Protein AF-A0A0J7YN27-F1 (afdb_monomer_lite)

Radius of gyration: 18.85 Å; chains: 1; bounding box: 48×55×54 Å

Organism: Beta vulgaris subsp. vulgaris (NCBI:txid3555)

Foldseek 3Di:
DPDPPPDPCVCPVVVQCQQAPADPVLLVVLLCCLVPVPVDPDLDFDFPPPPPPDRDTDGSHVTSNDFHPVLLVVLLVLLLVLVQVVCVVVVNHDPVVSVVVSVVVVVVLVVQLVVLVVVQVVVVVPDVRDRDDSSSSSRVSRSVSSVSSVVSD

Sequence (153 aa):
AKDQMGNMSWLSMNRFRYYFHVNNSYVVKKLQIILLPYLQKRWSRERNSHEGEGNAFLPPSADVNAPDLYIPLMAFVTYILMMGFVLGMSKAFTPEILGATATWALAILILEVFLLRVGFAVVGSNASVVAPPLLDLIAYSSYKFVILVVDLA

Structure (mmCIF, N/CA/C/O backbone):
data_AF-A0A0J7YN27-F1
#
_entry.id   AF-A0A0J7YN27-F1
#
loop_
_atom_site.group_PDB
_atom_site.id
_atom_site.type_symbol
_atom_site.label_atom_id
_atom_site.label_alt_id
_atom_site.label_comp_id
_atom_site.label_asym_id
_atom_site.label_entity_id
_atom_site.label_seq_id
_atom_site.pdbx_PDB_ins_code
_atom_site.Cartn_x
_atom_site.Cartn_y
_atom_site.Cartn_z
_atom_site.occupancy
_atom_site.B_iso_or_equiv
_atom_site.auth_seq_id
_atom_site.auth_comp_id
_atom_site.auth_asym_id
_atom_site.auth_atom_id
_atom_site.pdbx_PDB_model_num
ATOM 1 N N . ALA A 1 1 ? 23.275 37.375 -7.242 1.00 43.12 1 ALA A N 1
ATOM 2 C CA . ALA A 1 1 ? 23.013 36.504 -6.074 1.00 43.12 1 ALA A CA 1
ATOM 3 C C . ALA A 1 1 ? 21.507 36.323 -5.834 1.00 43.12 1 ALA A C 1
ATOM 5 O O . ALA A 1 1 ? 21.023 36.593 -4.742 1.00 43.12 1 ALA A O 1
ATOM 6 N N . LYS A 1 2 ? 20.749 35.897 -6.854 1.00 40.97 2 LYS A N 1
ATOM 7 C CA . LYS A 1 2 ? 19.302 35.668 -6.739 1.00 40.97 2 LYS A CA 1
ATOM 8 C C . LYS A 1 2 ? 18.821 34.838 -7.930 1.00 40.97 2 LYS A C 1
ATOM 10 O O . LYS A 1 2 ? 18.197 35.407 -8.793 1.00 40.97 2 LYS A O 1
ATOM 15 N N . ASP A 1 3 ? 19.214 33.563 -7.997 1.00 47.62 3 ASP A N 1
ATOM 16 C CA . ASP A 1 3 ? 18.656 32.547 -8.923 1.00 47.62 3 ASP A CA 1
ATOM 17 C C . ASP A 1 3 ? 19.035 31.125 -8.451 1.00 47.62 3 ASP A C 1
ATOM 19 O O . ASP A 1 3 ? 19.497 30.269 -9.199 1.00 47.62 3 ASP A O 1
ATOM 23 N N . GLN A 1 4 ? 18.889 30.878 -7.147 1.00 47.41 4 GLN A N 1
ATOM 24 C CA . GLN A 1 4 ? 19.105 29.574 -6.503 1.00 47.41 4 GLN A CA 1
ATOM 25 C C . GLN A 1 4 ? 17.848 29.178 -5.712 1.00 47.41 4 GLN A C 1
ATOM 27 O O . GLN A 1 4 ? 17.906 28.845 -4.535 1.00 47.41 4 GLN A O 1
ATOM 32 N N . MET A 1 5 ? 16.680 29.238 -6.352 1.00 44.53 5 MET A N 1
ATOM 33 C CA . MET A 1 5 ? 15.504 28.484 -5.906 1.00 44.53 5 MET A CA 1
ATOM 34 C C . MET A 1 5 ? 15.113 27.552 -7.042 1.00 44.53 5 MET A C 1
ATOM 36 O O . MET A 1 5 ? 14.200 27.812 -7.821 1.00 44.53 5 MET A O 1
ATOM 40 N N . GLY A 1 6 ? 15.876 26.462 -7.155 1.00 44.12 6 GLY A N 1
ATOM 41 C CA . GLY A 1 6 ? 15.468 25.301 -7.926 1.00 44.12 6 GLY A CA 1
ATOM 42 C C . GLY A 1 6 ? 14.131 24.818 -7.380 1.00 44.12 6 GLY A C 1
ATOM 43 O O . GLY A 1 6 ? 14.059 24.296 -6.269 1.00 44.12 6 GLY A O 1
ATOM 44 N N . ASN A 1 7 ? 13.071 25.052 -8.154 1.00 45.62 7 ASN A N 1
ATOM 45 C CA . ASN A 1 7 ? 11.734 24.541 -7.898 1.00 45.62 7 ASN A CA 1
ATOM 46 C C . ASN A 1 7 ? 11.819 23.066 -7.497 1.00 45.62 7 ASN A C 1
ATOM 48 O O . ASN A 1 7 ? 12.412 22.255 -8.212 1.00 45.62 7 ASN A O 1
ATOM 52 N N . MET A 1 8 ? 11.223 22.731 -6.353 1.00 46.34 8 MET A N 1
ATOM 53 C CA . MET A 1 8 ? 11.148 21.390 -5.771 1.00 46.34 8 MET A CA 1
ATOM 54 C C . MET A 1 8 ? 10.370 20.428 -6.692 1.00 46.34 8 MET A C 1
ATOM 56 O O . MET A 1 8 ? 9.249 20.018 -6.409 1.00 46.34 8 MET A O 1
ATOM 60 N N . SER A 1 9 ? 10.990 20.011 -7.797 1.00 53.31 9 SER A N 1
ATOM 61 C CA . SER A 1 9 ? 10.511 19.015 -8.770 1.00 53.31 9 SER A CA 1
ATOM 62 C C . SER A 1 9 ? 10.605 17.576 -8.221 1.00 53.31 9 SER A C 1
ATOM 64 O O . SER A 1 9 ? 10.762 16.590 -8.947 1.00 53.31 9 SER A O 1
ATOM 66 N N . TRP A 1 10 ? 10.533 17.407 -6.899 1.00 47.69 10 TRP A N 1
ATOM 67 C CA . TRP A 1 10 ? 10.560 16.089 -6.263 1.00 47.69 10 TRP A CA 1
ATOM 68 C C . TRP A 1 10 ? 9.158 15.467 -6.147 1.00 47.69 10 TRP A C 1
ATOM 70 O O . TRP A 1 10 ? 9.019 14.246 -6.122 1.00 47.69 10 TRP A O 1
ATOM 80 N N . LEU A 1 11 ? 8.106 16.279 -6.287 1.00 54.47 11 LEU A N 1
ATOM 81 C CA . LEU A 1 11 ? 6.704 15.857 -6.366 1.00 54.47 11 LEU A CA 1
ATOM 82 C C . LEU A 1 11 ? 6.077 16.299 -7.696 1.00 54.47 11 LEU A C 1
ATOM 84 O O . LEU A 1 11 ? 5.084 17.021 -7.707 1.00 54.47 11 LEU A O 1
ATOM 88 N N . SER A 1 12 ? 6.659 15.925 -8.844 1.00 59.66 12 SER A N 1
ATOM 89 C CA . SER A 1 12 ? 6.005 16.263 -10.112 1.00 59.66 12 SER A CA 1
ATOM 90 C C . SER A 1 12 ? 4.622 15.602 -10.152 1.00 59.66 12 SER A C 1
ATOM 92 O O . SER A 1 12 ? 4.496 14.380 -10.054 1.00 59.66 12 SER A O 1
ATOM 94 N N . MET A 1 13 ? 3.570 16.415 -10.283 1.00 69.69 13 MET A N 1
ATOM 95 C CA . MET A 1 13 ? 2.175 15.958 -10.376 1.00 69.69 13 MET A CA 1
ATOM 96 C C . MET A 1 13 ? 2.016 14.858 -11.437 1.00 69.69 13 MET A C 1
ATOM 98 O O . MET A 1 13 ? 1.218 13.937 -11.294 1.00 69.69 13 MET A O 1
ATOM 102 N N . ASN A 1 14 ? 2.851 14.909 -12.477 1.00 73.06 14 ASN A N 1
ATOM 103 C CA . ASN A 1 14 ? 2.880 13.930 -13.552 1.00 73.06 14 ASN A CA 1
ATOM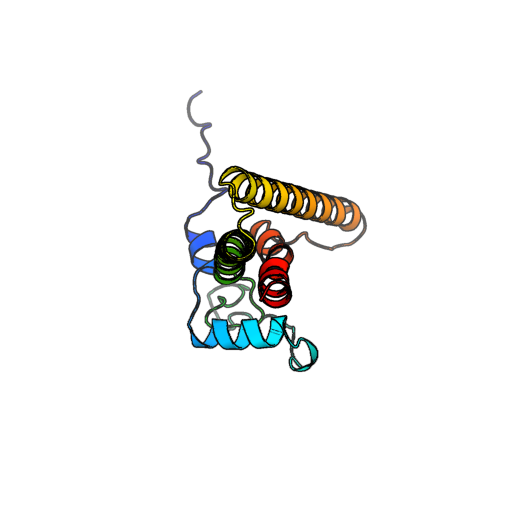 104 C C . ASN A 1 14 ? 3.256 12.511 -13.089 1.00 73.06 14 ASN A C 1
ATOM 106 O O . ASN A 1 14 ? 2.715 11.543 -13.615 1.00 73.06 14 ASN A O 1
ATOM 110 N N . ARG A 1 15 ? 4.128 12.366 -12.077 1.00 76.19 15 ARG A N 1
ATOM 111 C CA . ARG A 1 15 ? 4.454 11.050 -11.505 1.00 76.19 15 ARG A CA 1
ATOM 112 C C . ARG A 1 15 ? 3.264 10.461 -10.763 1.00 76.19 15 ARG A C 1
ATOM 114 O O . ARG A 1 15 ? 2.968 9.297 -10.968 1.00 76.19 15 ARG A O 1
ATOM 121 N N . PHE A 1 16 ? 2.541 11.248 -9.968 1.00 81.62 16 PHE A N 1
ATOM 122 C CA . PHE A 1 16 ? 1.337 10.759 -9.286 1.00 81.62 16 PHE A CA 1
ATOM 123 C C . PHE A 1 16 ? 0.254 10.329 -10.275 1.00 81.62 16 PHE A C 1
ATOM 125 O O . PHE A 1 16 ? -0.337 9.267 -10.101 1.00 81.62 16 PHE A O 1
ATOM 132 N N . ARG A 1 17 ? 0.053 11.091 -11.358 1.00 85.38 17 ARG A N 1
ATOM 133 C CA . ARG A 1 17 ? -0.912 10.728 -12.410 1.00 85.38 17 ARG A CA 1
ATOM 134 C C . ARG A 1 17 ? -0.666 9.327 -12.971 1.00 85.38 17 ARG A C 1
ATOM 136 O O . ARG A 1 17 ? -1.637 8.635 -13.241 1.00 85.38 17 ARG A O 1
ATOM 143 N N . TYR A 1 18 ? 0.590 8.889 -13.078 1.00 88.06 18 TYR A N 1
ATOM 144 C CA . TYR A 1 18 ? 0.927 7.527 -13.497 1.00 88.06 18 TYR A CA 1
ATOM 145 C C . TYR A 1 18 ? 0.406 6.457 -12.515 1.00 88.06 18 TYR A C 1
ATOM 147 O O . TYR A 1 18 ? -0.296 5.545 -12.938 1.00 88.06 18 TYR A O 1
ATOM 155 N N . TYR A 1 19 ? 0.669 6.589 -11.208 1.00 88.69 19 TYR A N 1
ATOM 156 C CA . TYR A 1 19 ? 0.278 5.584 -10.196 1.00 88.69 19 TYR A CA 1
ATOM 157 C C . TYR A 1 19 ? -1.226 5.519 -9.913 1.00 88.69 19 TYR A C 1
ATOM 159 O O . TYR A 1 19 ? -1.705 4.517 -9.383 1.00 88.69 19 TYR A O 1
ATOM 167 N N . PHE A 1 20 ? -1.962 6.585 -10.232 1.00 89.88 20 PHE A N 1
ATOM 168 C CA . PHE A 1 20 ? -3.418 6.657 -10.080 1.00 89.88 20 PHE A CA 1
ATOM 169 C C . PHE A 1 20 ? -4.173 6.397 -11.393 1.00 89.88 20 PHE A C 1
ATOM 171 O O . PHE A 1 20 ? -5.401 6.471 -11.416 1.00 89.88 20 PHE A O 1
ATOM 178 N N . HIS A 1 21 ? -3.476 6.067 -12.485 1.00 91.94 21 HIS A N 1
ATOM 179 C CA . HIS A 1 21 ? -4.113 5.724 -13.754 1.00 91.94 21 HIS A CA 1
ATOM 180 C C . HIS A 1 21 ? -4.589 4.265 -13.744 1.00 91.94 21 HIS A C 1
ATOM 182 O O . HIS A 1 21 ? -3.902 3.366 -14.227 1.00 91.94 21 HIS A O 1
ATOM 188 N N . VAL A 1 22 ? -5.762 4.038 -13.151 1.00 91.69 22 VAL A N 1
ATOM 189 C CA . VAL A 1 22 ? -6.308 2.712 -12.834 1.00 91.69 22 VAL A CA 1
ATOM 190 C C . VAL A 1 22 ? -7.722 2.544 -13.406 1.00 91.69 22 VAL A C 1
ATOM 192 O O . VAL A 1 22 ? -8.523 3.471 -13.373 1.00 91.69 22 VAL A O 1
ATOM 195 N N . ASN A 1 23 ? -8.036 1.337 -13.894 1.00 93.44 23 ASN A N 1
ATOM 196 C CA . ASN A 1 23 ? -9.361 0.944 -14.395 1.00 93.44 23 ASN A CA 1
ATOM 197 C C . ASN A 1 23 ? -10.016 -0.114 -13.488 1.00 93.44 23 ASN A C 1
ATOM 199 O O . ASN A 1 23 ? -9.321 -0.926 -12.883 1.00 93.44 23 ASN A O 1
ATOM 203 N N . ASN A 1 24 ? -11.350 -0.214 -13.481 1.00 93.38 24 ASN A N 1
ATOM 204 C CA . ASN A 1 24 ? -12.069 -1.225 -12.681 1.00 93.38 24 ASN A CA 1
ATOM 205 C C . ASN A 1 24 ? -11.645 -2.669 -13.011 1.00 93.38 24 ASN A C 1
ATOM 207 O O . ASN A 1 24 ? -11.432 -3.480 -12.113 1.00 93.38 24 ASN A O 1
ATOM 211 N N . SER A 1 25 ? -11.461 -2.980 -14.300 1.00 93.00 25 SER A N 1
ATOM 212 C CA . SER A 1 25 ? -10.970 -4.296 -14.741 1.00 93.00 25 SER A CA 1
ATOM 213 C C . SER A 1 25 ? -9.567 -4.599 -14.199 1.00 93.00 25 SER A C 1
ATOM 215 O O . SER A 1 25 ? -9.292 -5.735 -13.813 1.00 93.00 25 SER A O 1
ATOM 217 N N . TYR A 1 26 ? -8.697 -3.584 -14.115 1.00 92.88 26 TYR A N 1
ATOM 218 C CA . TYR A 1 26 ? -7.382 -3.727 -13.491 1.00 92.88 26 TYR A CA 1
ATOM 219 C C . TYR A 1 26 ? -7.517 -4.049 -12.004 1.00 92.88 26 TYR A C 1
ATOM 221 O O . TYR A 1 26 ? -6.887 -4.996 -11.549 1.00 92.88 26 TYR A O 1
ATOM 229 N N . VAL A 1 27 ? -8.359 -3.315 -11.263 1.00 94.25 27 VAL A N 1
ATOM 230 C CA . VAL A 1 27 ? -8.504 -3.501 -9.808 1.00 94.25 27 VAL A CA 1
ATOM 231 C C . VAL A 1 27 ? -8.908 -4.933 -9.483 1.00 94.25 27 VAL A C 1
ATOM 233 O O . VAL A 1 27 ? -8.264 -5.574 -8.657 1.00 94.25 27 VAL A O 1
ATOM 236 N N . VAL A 1 28 ? -9.911 -5.470 -10.182 1.00 93.69 28 VAL A N 1
ATOM 237 C CA . VAL A 1 28 ? -10.367 -6.853 -9.975 1.00 93.69 28 VAL A CA 1
ATOM 238 C C . VAL A 1 28 ? -9.236 -7.851 -10.230 1.00 93.69 28 VAL A C 1
ATOM 240 O O . VAL A 1 28 ? -8.979 -8.711 -9.390 1.00 93.69 28 VAL A O 1
ATOM 243 N N . LYS A 1 29 ? -8.515 -7.717 -11.351 1.00 92.69 29 LYS A N 1
ATOM 244 C CA . LYS A 1 29 ? -7.385 -8.603 -11.672 1.00 92.69 29 LYS A CA 1
ATOM 245 C C . LYS A 1 29 ? -6.267 -8.490 -10.639 1.00 92.69 29 LYS A C 1
ATOM 247 O O . LYS A 1 29 ? -5.745 -9.503 -10.186 1.00 92.69 29 LYS A O 1
ATOM 252 N N . LYS A 1 30 ? -5.914 -7.268 -10.239 1.00 93.75 30 LYS A N 1
ATOM 253 C CA . LYS A 1 30 ? -4.844 -7.008 -9.274 1.00 93.75 30 LYS A CA 1
ATOM 254 C C . LYS A 1 30 ? -5.179 -7.587 -7.901 1.00 93.75 30 LYS A C 1
ATOM 256 O O . LYS A 1 30 ? -4.325 -8.230 -7.304 1.00 93.75 30 LYS A O 1
ATOM 261 N N . LEU A 1 31 ? -6.422 -7.445 -7.439 1.00 93.44 31 LEU A N 1
ATOM 262 C CA . LEU A 1 31 ? -6.888 -8.074 -6.199 1.00 93.44 31 LEU A CA 1
ATOM 263 C C . LEU A 1 31 ? -6.827 -9.605 -6.276 1.00 93.44 31 LEU A C 1
ATOM 265 O O . LEU A 1 31 ? -6.356 -10.233 -5.333 1.00 93.44 31 LEU A O 1
ATOM 269 N N . GLN A 1 32 ? -7.221 -10.211 -7.402 1.00 93.50 32 GLN A N 1
ATOM 270 C CA . GLN A 1 32 ? -7.083 -11.660 -7.602 1.00 93.50 32 GLN A CA 1
ATOM 271 C C . GLN A 1 32 ? -5.625 -12.119 -7.495 1.00 93.50 32 GLN A C 1
ATOM 273 O O . GLN A 1 32 ? -5.357 -13.136 -6.867 1.00 93.50 32 GLN A O 1
ATOM 278 N N . ILE A 1 33 ? -4.686 -11.361 -8.066 1.00 93.44 33 ILE A N 1
ATOM 279 C CA . ILE A 1 33 ? -3.249 -11.665 -7.998 1.00 93.44 33 ILE A CA 1
ATOM 280 C C . ILE A 1 33 ? -2.714 -11.520 -6.573 1.00 93.44 33 ILE A C 1
ATOM 282 O O . ILE A 1 33 ? -1.931 -12.356 -6.132 1.00 93.44 33 ILE A O 1
ATOM 286 N N . ILE A 1 34 ? -3.133 -10.478 -5.849 1.00 92.56 34 ILE A N 1
ATOM 287 C CA . ILE A 1 34 ? -2.711 -10.247 -4.461 1.00 92.56 34 ILE A CA 1
ATOM 288 C C . ILE A 1 34 ? -3.207 -11.378 -3.549 1.00 92.56 34 ILE A C 1
ATOM 290 O O . ILE A 1 34 ? -2.445 -11.864 -2.718 1.00 92.56 34 ILE A O 1
ATOM 294 N N . LEU A 1 35 ? -4.458 -11.816 -3.716 1.00 91.94 35 LEU A N 1
ATOM 295 C CA . LEU A 1 35 ? -5.047 -12.883 -2.900 1.00 91.94 35 LEU A CA 1
ATOM 296 C C . LEU A 1 35 ? -4.559 -14.275 -3.307 1.00 91.94 35 LEU A C 1
ATOM 298 O O . LEU A 1 35 ? -4.426 -15.159 -2.465 1.00 91.94 35 LEU A O 1
ATOM 302 N N . LEU A 1 36 ? -4.300 -14.484 -4.596 1.00 92.88 36 LEU A N 1
ATOM 303 C CA . LEU A 1 36 ? -3.921 -15.774 -5.154 1.00 92.88 36 LEU A CA 1
ATOM 304 C C . LEU A 1 36 ? -2.715 -15.614 -6.098 1.00 92.88 36 LEU A C 1
ATOM 306 O O . LEU A 1 36 ? -2.857 -15.706 -7.325 1.00 92.88 36 LEU A O 1
ATOM 310 N N . PRO A 1 37 ? -1.499 -15.436 -5.549 1.00 88.44 37 PRO A N 1
ATOM 311 C CA . PRO A 1 37 ? -0.301 -15.170 -6.351 1.00 88.44 37 PRO A CA 1
ATOM 312 C C . PRO A 1 37 ? 0.021 -16.304 -7.334 1.00 88.44 37 PRO A C 1
ATOM 314 O O . PRO A 1 37 ? 0.597 -16.073 -8.395 1.00 88.44 37 PRO A O 1
ATOM 317 N N . TYR A 1 38 ? -0.406 -17.532 -7.030 1.00 87.75 38 TYR A N 1
ATOM 318 C CA . TYR A 1 38 ? -0.155 -18.717 -7.853 1.00 87.75 38 TYR A CA 1
ATOM 319 C C . TYR A 1 38 ? -0.879 -18.719 -9.205 1.00 87.75 38 TYR A C 1
ATOM 321 O O . TYR A 1 38 ? -0.490 -19.473 -10.097 1.00 87.75 38 TYR A O 1
ATOM 329 N N . LEU A 1 39 ? -1.913 -17.890 -9.396 1.00 86.31 39 LEU A N 1
ATOM 330 C CA . LEU A 1 39 ? -2.586 -17.801 -10.697 1.00 86.31 39 LEU A CA 1
ATOM 331 C C . LEU A 1 39 ? -1.757 -17.022 -11.726 1.00 86.31 39 LEU A C 1
ATOM 333 O O . LEU A 1 39 ? -1.954 -17.191 -12.934 1.00 86.31 39 LEU A O 1
ATOM 337 N N . GLN A 1 40 ? -0.815 -16.189 -11.278 1.00 88.25 40 GLN A N 1
ATOM 338 C CA . GLN A 1 40 ? -0.045 -15.339 -12.169 1.00 88.25 40 GLN A CA 1
ATOM 339 C C . GLN A 1 40 ? 1.186 -16.052 -12.735 1.00 88.25 40 GLN A C 1
ATOM 341 O O . GLN A 1 40 ? 2.148 -16.364 -12.036 1.00 88.25 40 GLN A O 1
ATOM 346 N N . LYS A 1 41 ? 1.191 -16.233 -14.060 1.00 83.69 41 LYS A N 1
ATOM 347 C CA . LYS A 1 41 ? 2.302 -16.869 -14.790 1.00 83.69 41 LYS A CA 1
ATOM 348 C C . LYS A 1 41 ? 3.384 -15.889 -15.252 1.00 83.69 41 LYS A C 1
ATOM 350 O O . LYS A 1 41 ? 4.513 -16.304 -15.489 1.00 83.69 41 LYS A O 1
ATOM 355 N N . ARG A 1 42 ? 3.056 -14.604 -15.429 1.00 85.44 42 ARG A N 1
ATOM 356 C CA . ARG A 1 42 ? 3.969 -13.582 -15.971 1.00 85.44 42 ARG A CA 1
ATOM 357 C C . ARG A 1 42 ? 4.086 -12.407 -15.006 1.00 85.44 42 ARG A C 1
ATOM 359 O O . ARG A 1 42 ? 3.107 -11.708 -14.790 1.00 85.44 42 ARG A O 1
ATOM 366 N N . TRP A 1 43 ? 5.290 -12.187 -14.481 1.00 86.25 43 TRP A N 1
ATOM 367 C CA . TRP A 1 43 ? 5.617 -11.110 -13.528 1.00 86.25 43 TRP A CA 1
ATOM 368 C C . TRP A 1 43 ? 6.467 -9.989 -14.143 1.00 86.25 43 TRP A C 1
ATOM 370 O O . TRP A 1 43 ? 6.866 -9.053 -13.458 1.00 86.25 43 TRP A O 1
ATOM 380 N N . SER A 1 44 ? 6.788 -10.095 -15.435 1.00 85.50 44 SER A N 1
ATOM 381 C CA . SER A 1 44 ? 7.554 -9.067 -16.136 1.00 85.50 44 SER A CA 1
ATOM 382 C C . SER A 1 44 ? 6.665 -7.859 -16.429 1.00 85.50 44 SER A C 1
ATOM 384 O O . SER A 1 44 ? 5.521 -8.035 -16.850 1.00 85.50 44 SER A O 1
ATOM 386 N N . ARG A 1 45 ? 7.193 -6.650 -16.205 1.00 85.75 45 ARG A N 1
ATOM 387 C CA . ARG A 1 45 ? 6.520 -5.397 -16.567 1.00 85.75 45 ARG A CA 1
ATOM 388 C C . ARG A 1 45 ? 6.609 -5.168 -18.065 1.00 85.75 45 ARG A C 1
ATOM 390 O O . ARG A 1 45 ? 7.682 -5.318 -18.658 1.00 85.75 45 ARG A O 1
ATOM 397 N N . GLU A 1 46 ? 5.507 -4.733 -18.645 1.00 82.75 46 GLU A N 1
ATOM 398 C CA . GLU A 1 46 ? 5.452 -4.399 -20.058 1.00 82.75 46 GLU A CA 1
ATOM 399 C C . GLU A 1 46 ? 5.975 -2.970 -20.283 1.00 82.75 46 GLU A C 1
ATOM 401 O O . GLU A 1 46 ? 5.774 -2.050 -19.480 1.00 82.75 46 GLU A O 1
ATOM 406 N N . ARG A 1 47 ? 6.709 -2.783 -21.382 1.00 80.69 47 ARG A N 1
ATOM 407 C CA . ARG A 1 47 ? 7.257 -1.486 -21.792 1.00 80.69 47 ARG A CA 1
ATOM 408 C C . ARG A 1 47 ? 6.543 -1.000 -23.039 1.00 80.69 47 ARG A C 1
ATOM 410 O O . ARG A 1 47 ? 6.213 -1.802 -23.916 1.00 80.69 47 ARG A O 1
ATOM 417 N N . ASN A 1 48 ? 6.361 0.314 -23.134 1.00 72.19 48 ASN A N 1
ATOM 418 C CA . ASN A 1 48 ? 5.899 0.929 -24.369 1.00 72.19 48 ASN A CA 1
ATOM 419 C C . ASN A 1 48 ? 6.916 0.614 -25.472 1.00 72.19 48 ASN A C 1
ATOM 421 O O . ASN A 1 48 ? 8.076 1.001 -25.385 1.00 72.19 48 ASN A O 1
ATOM 425 N N . SER A 1 49 ? 6.480 -0.135 -26.485 1.00 61.53 49 SER A N 1
ATOM 426 C CA . SER A 1 49 ? 7.313 -0.513 -27.636 1.00 61.53 49 SER A CA 1
ATOM 427 C C . SER A 1 49 ? 7.144 0.453 -28.815 1.00 61.53 49 SER A C 1
ATOM 429 O O . SER A 1 49 ? 7.615 0.171 -29.911 1.00 61.53 49 SER A O 1
ATOM 431 N N . HIS A 1 50 ? 6.448 1.578 -28.615 1.00 58.75 50 HIS A N 1
ATOM 432 C CA . HIS A 1 50 ? 6.253 2.580 -29.657 1.00 58.75 50 HIS A CA 1
ATOM 433 C C . HIS A 1 50 ? 7.550 3.364 -29.879 1.00 58.75 50 HIS A C 1
ATOM 435 O O . HIS A 1 50 ? 8.029 4.062 -28.987 1.00 58.75 50 HIS A O 1
ATOM 441 N N . GLU A 1 51 ? 8.104 3.231 -31.083 1.00 46.34 51 GLU A N 1
ATOM 442 C CA . GLU A 1 51 ? 9.320 3.889 -31.563 1.00 46.34 51 GLU A CA 1
ATOM 443 C C . GLU A 1 51 ? 9.199 5.424 -31.465 1.00 46.34 51 GLU A C 1
ATOM 445 O O . GLU A 1 51 ? 8.701 6.082 -32.373 1.00 46.34 51 GLU A O 1
ATOM 450 N N . GLY A 1 52 ? 9.613 6.018 -30.340 1.00 54.12 52 GLY A N 1
ATOM 451 C CA . GLY A 1 52 ? 9.697 7.478 -30.188 1.00 54.12 52 GLY A CA 1
ATOM 452 C C . GLY A 1 52 ? 9.460 8.004 -28.773 1.00 54.12 52 GLY A C 1
ATOM 453 O O . GLY A 1 52 ? 10.088 8.983 -28.375 1.00 54.12 52 GLY A O 1
ATOM 454 N N . GLU A 1 53 ? 8.631 7.330 -27.975 1.00 51.44 53 GLU A N 1
ATOM 455 C CA . GLU A 1 53 ? 8.588 7.542 -26.525 1.00 51.44 53 GLU A CA 1
ATOM 456 C C . GLU A 1 53 ? 9.535 6.527 -25.894 1.00 51.44 53 GLU A C 1
ATOM 458 O O . GLU A 1 53 ? 9.465 5.346 -26.209 1.00 51.44 53 GLU A O 1
ATOM 463 N N . GLY A 1 54 ? 10.485 6.987 -25.076 1.00 52.91 54 GLY A N 1
ATOM 464 C CA . GLY A 1 54 ? 11.585 6.165 -24.566 1.00 52.91 54 GLY A CA 1
ATOM 465 C C . GLY A 1 54 ? 11.160 4.906 -23.796 1.00 52.91 54 GLY A C 1
ATOM 466 O O . GLY A 1 54 ? 9.996 4.549 -23.713 1.00 52.91 54 GLY A O 1
ATOM 467 N N . ASN A 1 55 ? 12.144 4.249 -23.179 1.00 58.78 55 ASN A N 1
ATOM 468 C CA . ASN A 1 55 ? 12.077 2.962 -22.462 1.00 58.78 55 ASN A CA 1
ATOM 469 C C . ASN A 1 55 ? 11.145 2.942 -21.207 1.00 58.78 55 ASN A C 1
ATOM 471 O O . ASN A 1 55 ? 11.509 2.409 -20.157 1.00 58.78 55 ASN A O 1
ATOM 475 N N . ALA A 1 56 ? 9.973 3.571 -21.271 1.00 70.25 56 ALA A N 1
ATOM 476 C CA . ALA A 1 56 ? 9.036 3.810 -20.189 1.00 70.25 56 ALA A CA 1
ATOM 477 C C . ALA A 1 56 ? 8.078 2.626 -20.006 1.00 70.25 56 ALA A C 1
ATOM 479 O O . ALA A 1 56 ? 7.619 1.992 -20.960 1.00 70.25 56 ALA A O 1
ATOM 480 N N . PHE A 1 57 ? 7.778 2.327 -18.745 1.00 81.81 57 PHE A N 1
ATOM 481 C CA . PHE A 1 57 ? 6.831 1.282 -18.376 1.00 81.81 57 PHE A CA 1
ATOM 482 C C . PHE A 1 57 ? 5.389 1.724 -18.628 1.00 81.81 57 PHE A C 1
ATOM 484 O O . PHE A 1 57 ? 5.045 2.888 -18.408 1.00 81.81 57 PHE A O 1
ATOM 491 N N . LEU A 1 58 ? 4.543 0.774 -19.026 1.00 84.25 58 LEU A N 1
ATOM 492 C CA . LEU A 1 58 ? 3.105 0.990 -19.187 1.00 84.25 58 LEU A CA 1
ATOM 493 C C . LEU A 1 58 ? 2.446 1.371 -17.846 1.00 84.25 58 LEU A C 1
ATOM 495 O O . LEU A 1 58 ? 2.923 0.947 -16.789 1.00 84.25 58 LEU A O 1
ATOM 499 N N . PRO A 1 59 ? 1.386 2.201 -17.849 1.00 85.19 59 PRO A N 1
ATOM 500 C CA . PRO A 1 59 ? 0.645 2.545 -16.638 1.00 85.19 59 PRO A CA 1
ATOM 501 C C . PRO A 1 59 ? -0.185 1.359 -16.113 1.00 85.19 59 PRO A C 1
ATOM 503 O O . PRO A 1 59 ? -0.494 0.449 -16.887 1.00 85.19 59 PRO A O 1
ATOM 506 N N . PRO A 1 60 ? -0.625 1.394 -14.838 1.00 83.81 60 PRO A N 1
ATOM 507 C CA . PRO A 1 60 ? -1.429 0.328 -14.230 1.00 83.81 60 PRO A CA 1
ATOM 508 C C . PRO A 1 60 ? -2.677 -0.048 -15.034 1.00 83.81 60 PRO A C 1
ATOM 510 O O . PRO A 1 60 ? -3.007 -1.215 -15.170 1.00 83.81 60 PRO A O 1
ATOM 513 N N . SER A 1 61 ? -3.352 0.913 -15.661 1.00 85.75 61 SER A N 1
ATOM 514 C CA . SER A 1 61 ? -4.519 0.641 -16.507 1.00 85.75 61 SER A CA 1
ATOM 515 C C . SER A 1 61 ? -4.265 -0.320 -17.679 1.00 85.75 61 SER A C 1
ATOM 517 O O . SER A 1 61 ? -5.220 -0.964 -18.121 1.00 85.75 61 SER A O 1
ATOM 519 N N . ALA A 1 62 ? -3.022 -0.419 -18.162 1.00 85.12 62 ALA A N 1
ATOM 520 C CA . ALA A 1 62 ? -2.621 -1.256 -19.292 1.00 85.12 62 ALA A CA 1
ATOM 521 C C . ALA A 1 62 ? -1.750 -2.461 -18.885 1.00 85.12 62 ALA A C 1
ATOM 523 O O . ALA A 1 62 ? -1.834 -3.497 -19.538 1.00 85.12 62 ALA A O 1
ATOM 524 N N . ASP A 1 63 ? -0.971 -2.362 -17.800 1.00 87.75 63 ASP A N 1
ATOM 525 C CA . ASP A 1 63 ? -0.136 -3.451 -17.274 1.00 87.75 63 ASP A CA 1
ATOM 526 C C . ASP A 1 63 ? -0.525 -3.802 -15.830 1.00 87.75 63 ASP A C 1
ATOM 528 O O . ASP A 1 63 ? -0.364 -3.004 -14.905 1.00 87.75 63 ASP A O 1
ATOM 532 N N . VAL A 1 64 ? -0.977 -5.042 -15.617 1.00 88.31 64 VAL A N 1
ATOM 533 C CA . VAL A 1 64 ? -1.382 -5.540 -14.292 1.00 88.31 64 VAL A CA 1
ATOM 534 C C . VAL A 1 64 ? -0.191 -5.644 -13.324 1.00 88.31 64 VAL A C 1
ATOM 536 O O . VAL A 1 64 ? -0.358 -5.523 -12.108 1.00 88.31 64 VAL A O 1
ATOM 539 N N . ASN A 1 65 ? 1.029 -5.803 -13.840 1.00 90.00 65 ASN A N 1
ATOM 540 C CA . ASN A 1 65 ? 2.252 -5.869 -13.040 1.00 90.00 65 ASN A CA 1
ATOM 541 C C . ASN A 1 65 ? 2.775 -4.494 -12.617 1.00 90.00 65 ASN A C 1
ATOM 543 O O . ASN A 1 65 ? 3.631 -4.420 -11.734 1.00 90.00 65 ASN A O 1
ATOM 547 N N . ALA A 1 66 ? 2.273 -3.403 -13.199 1.00 90.19 66 ALA A N 1
ATOM 548 C CA . ALA A 1 66 ? 2.707 -2.070 -12.810 1.00 90.19 66 ALA A CA 1
ATOM 549 C C . ALA A 1 66 ? 2.245 -1.735 -11.372 1.00 90.19 66 ALA A C 1
ATOM 551 O O . ALA A 1 66 ? 1.137 -2.103 -10.972 1.00 90.19 66 ALA A O 1
ATOM 552 N N . PRO A 1 67 ? 3.088 -1.070 -10.561 1.00 91.44 67 PRO A N 1
ATOM 553 C CA . PRO A 1 67 ? 2.721 -0.654 -9.213 1.00 91.44 67 PRO A CA 1
ATOM 554 C C . PRO A 1 67 ? 1.703 0.490 -9.251 1.00 91.44 67 PRO A C 1
ATOM 556 O O . PRO A 1 67 ? 1.811 1.409 -10.064 1.00 91.44 67 PRO A O 1
ATOM 559 N N . ASP A 1 68 ? 0.742 0.457 -8.333 1.00 94.00 68 ASP A N 1
ATOM 560 C CA . ASP A 1 68 ? -0.288 1.482 -8.175 1.00 94.00 68 ASP A CA 1
ATOM 561 C C . ASP A 1 68 ? -0.378 1.957 -6.721 1.00 94.00 68 ASP A C 1
ATOM 563 O O . ASP A 1 68 ? -0.039 1.230 -5.790 1.00 94.00 68 ASP A O 1
ATOM 567 N N . LEU A 1 69 ? -0.836 3.195 -6.532 1.00 93.94 69 LEU A N 1
ATOM 568 C CA . LEU A 1 69 ? -1.087 3.767 -5.202 1.00 93.94 69 LEU A CA 1
ATOM 569 C C . LEU A 1 69 ? -2.581 3.827 -4.863 1.00 93.94 69 LEU A C 1
ATOM 571 O O . LEU A 1 69 ? -2.937 4.168 -3.738 1.00 93.94 69 LEU A O 1
ATOM 575 N N . TYR A 1 70 ? -3.456 3.482 -5.811 1.00 94.62 70 TYR A N 1
ATOM 576 C CA . TYR A 1 70 ? -4.901 3.502 -5.610 1.00 94.62 70 TYR A CA 1
ATOM 577 C C . TYR A 1 70 ? -5.360 2.363 -4.695 1.00 94.62 70 TYR A C 1
ATOM 579 O O . TYR A 1 70 ? -6.002 2.622 -3.679 1.00 94.62 70 TYR A O 1
ATOM 587 N N . ILE A 1 71 ? -5.014 1.112 -5.019 1.00 95.25 71 ILE A N 1
ATOM 588 C CA . ILE A 1 71 ? -5.442 -0.064 -4.252 1.00 95.25 71 ILE A CA 1
ATOM 589 C C . ILE A 1 71 ? -4.893 -0.013 -2.825 1.00 95.25 71 ILE A C 1
ATOM 591 O O . ILE A 1 71 ? -5.692 -0.187 -1.906 1.00 95.25 71 ILE A O 1
ATOM 595 N N . PRO A 1 72 ? -3.598 0.277 -2.582 1.00 95.19 72 PRO A N 1
ATOM 596 C CA . PRO A 1 72 ? -3.105 0.352 -1.214 1.00 95.19 72 PRO A CA 1
ATOM 597 C C . PRO A 1 72 ? -3.734 1.475 -0.388 1.00 95.19 72 PRO A C 1
ATOM 599 O O . PRO A 1 72 ? -4.022 1.271 0.789 1.00 95.19 72 PRO A O 1
ATOM 602 N N . LEU A 1 73 ? -3.999 2.641 -0.992 1.00 95.31 73 LEU A N 1
ATOM 603 C CA . LEU A 1 73 ? -4.682 3.744 -0.312 1.00 95.31 73 LEU A CA 1
ATOM 604 C C . LEU A 1 73 ? -6.113 3.353 0.073 1.00 95.31 73 LEU A C 1
ATOM 606 O O . LEU A 1 73 ? -6.522 3.547 1.217 1.00 95.31 73 LEU A O 1
ATOM 610 N N . MET A 1 74 ? -6.862 2.773 -0.868 1.00 96.25 74 MET A N 1
ATOM 611 C CA . MET A 1 74 ? -8.229 2.318 -0.613 1.00 96.25 74 MET A CA 1
ATOM 612 C C . MET A 1 74 ? -8.264 1.196 0.428 1.00 96.25 74 MET A C 1
ATOM 614 O O . MET A 1 74 ? -9.112 1.214 1.319 1.00 96.25 74 MET A O 1
ATOM 618 N N . ALA A 1 75 ? -7.316 0.258 0.373 1.00 96.00 75 ALA A N 1
ATOM 619 C CA . ALA A 1 75 ? -7.190 -0.816 1.351 1.00 96.00 75 ALA A CA 1
ATOM 620 C C . ALA A 1 75 ? -6.844 -0.286 2.747 1.00 96.00 75 ALA A C 1
ATOM 622 O O . ALA A 1 75 ? -7.430 -0.736 3.725 1.00 96.00 75 ALA A O 1
ATOM 623 N N . PHE A 1 76 ? -5.956 0.707 2.852 1.00 96.31 76 PHE A N 1
ATOM 624 C CA . PHE A 1 76 ? -5.629 1.351 4.123 1.00 96.31 76 PHE A CA 1
ATOM 625 C C . PHE A 1 76 ? -6.854 2.019 4.758 1.00 96.31 76 PHE A C 1
ATOM 627 O O . PHE A 1 76 ? -7.154 1.770 5.923 1.00 96.31 76 PHE A O 1
ATOM 634 N N . VAL A 1 77 ? -7.605 2.822 3.994 1.00 95.75 77 VAL A N 1
ATOM 635 C CA . VAL A 1 77 ? -8.839 3.454 4.498 1.00 95.75 77 VAL A CA 1
ATOM 636 C C . VAL A 1 77 ? -9.853 2.390 4.924 1.00 95.75 77 VAL A C 1
ATOM 638 O O . VAL A 1 77 ? -10.419 2.477 6.012 1.00 95.75 77 VAL A O 1
ATOM 641 N N . THR A 1 78 ? -10.033 1.352 4.105 1.00 95.81 78 THR A N 1
ATOM 642 C CA . THR A 1 78 ? -10.948 0.241 4.403 1.00 95.81 78 THR A CA 1
ATOM 643 C C . THR A 1 78 ? -10.535 -0.509 5.668 1.00 95.81 78 THR A C 1
ATOM 645 O O . THR A 1 78 ? -11.394 -0.820 6.483 1.00 95.81 78 THR A O 1
ATOM 648 N N . TYR A 1 79 ? -9.239 -0.741 5.885 1.00 95.12 79 TYR A N 1
ATOM 649 C CA . TYR A 1 79 ? -8.714 -1.390 7.088 1.00 95.12 79 TYR A CA 1
ATOM 650 C C . TYR A 1 79 ? -9.071 -0.616 8.362 1.00 95.12 79 TYR A C 1
ATOM 652 O O . TYR A 1 79 ? -9.572 -1.204 9.319 1.00 95.12 79 TYR A O 1
ATOM 660 N N . ILE A 1 80 ? -8.887 0.709 8.365 1.00 94.88 80 ILE A N 1
ATOM 661 C CA . ILE A 1 80 ? -9.237 1.545 9.525 1.00 94.88 80 ILE A CA 1
ATOM 662 C C . ILE A 1 80 ? -10.748 1.535 9.784 1.00 94.88 80 ILE A C 1
ATOM 664 O O . ILE A 1 80 ? -11.179 1.435 10.935 1.00 94.88 80 ILE A O 1
ATOM 668 N N . LEU A 1 81 ? -11.561 1.593 8.725 1.00 93.94 81 LEU A N 1
ATOM 669 C CA . LEU A 1 81 ? -13.019 1.526 8.846 1.00 93.94 81 LEU A CA 1
ATOM 670 C C . LEU A 1 81 ? -13.497 0.156 9.347 1.00 93.94 81 LEU A C 1
ATOM 672 O O . LEU A 1 81 ? -14.342 0.103 10.239 1.00 93.94 81 LEU A O 1
ATOM 676 N N . MET A 1 82 ? -12.932 -0.937 8.829 1.00 94.00 82 MET A N 1
ATOM 677 C CA . MET A 1 82 ? -13.237 -2.301 9.273 1.00 94.00 82 MET A CA 1
ATOM 678 C C . MET A 1 82 ? -12.837 -2.518 10.734 1.00 94.00 82 MET A C 1
ATOM 680 O O . MET A 1 82 ? -13.621 -3.074 11.499 1.00 94.00 82 MET A O 1
ATOM 684 N N . MET A 1 83 ? -11.681 -2.002 11.166 1.00 92.75 83 MET A N 1
ATOM 685 C CA . MET A 1 83 ? -11.285 -2.042 12.579 1.00 92.75 83 MET A CA 1
ATOM 686 C C . MET A 1 83 ? -12.291 -1.318 13.473 1.00 92.75 83 MET A C 1
ATOM 688 O O . MET A 1 83 ? -12.706 -1.849 14.505 1.00 92.75 83 MET A O 1
ATOM 692 N N . GLY A 1 84 ? -12.745 -0.133 13.059 1.00 92.69 84 GLY A N 1
ATOM 693 C CA . GLY A 1 84 ? -13.804 0.577 13.772 1.00 92.69 84 GLY A CA 1
ATOM 694 C C . GLY A 1 84 ? -15.122 -0.193 13.811 1.00 92.69 84 GLY A C 1
ATOM 695 O O . GLY A 1 84 ? -15.776 -0.228 14.853 1.00 92.69 84 GLY A O 1
ATOM 696 N N . PHE A 1 85 ? -15.486 -0.854 12.713 1.00 93.06 85 PHE A N 1
ATOM 697 C CA . PHE A 1 85 ? -16.696 -1.667 12.626 1.00 93.06 85 PHE A CA 1
ATOM 698 C C . PHE A 1 85 ? -16.661 -2.870 13.582 1.00 93.06 85 PHE A C 1
ATOM 700 O O . PHE A 1 85 ? -17.596 -3.056 14.364 1.00 93.06 85 PHE A O 1
ATOM 707 N N . VAL A 1 86 ? -15.565 -3.637 13.599 1.00 93.38 86 VAL A N 1
ATOM 708 C CA . VAL A 1 86 ? -15.385 -4.798 14.493 1.00 93.38 86 VAL A CA 1
ATOM 709 C C . VAL A 1 86 ? -15.421 -4.388 15.972 1.00 93.38 86 VAL A C 1
ATOM 711 O O . VAL A 1 86 ? -16.093 -5.026 16.791 1.00 93.38 86 VAL A O 1
ATOM 714 N N . LEU A 1 87 ? -14.767 -3.277 16.326 1.00 92.75 87 LEU A N 1
ATOM 715 C CA . LEU A 1 87 ? -14.805 -2.728 17.688 1.00 92.75 87 LEU A CA 1
ATOM 716 C C . LEU A 1 87 ? -16.194 -2.198 18.069 1.00 92.75 87 LEU A C 1
ATOM 718 O O . LEU A 1 87 ? -16.619 -2.347 19.219 1.00 92.75 87 LEU A O 1
ATOM 722 N N . GLY A 1 88 ? -16.917 -1.623 17.104 1.00 93.31 88 GLY A N 1
ATOM 723 C CA . GLY A 1 88 ? -18.305 -1.189 17.254 1.00 93.31 88 GLY A CA 1
ATOM 724 C C . GLY A 1 88 ? -19.239 -2.349 17.589 1.00 93.31 88 GLY A C 1
ATOM 725 O O . GLY A 1 88 ? -20.006 -2.256 18.549 1.00 93.31 88 GLY A O 1
ATOM 726 N N . MET A 1 89 ? -19.116 -3.475 16.876 1.00 93.31 89 MET A N 1
ATOM 727 C CA . MET A 1 89 ? -19.867 -4.702 17.189 1.00 93.31 89 MET A CA 1
ATOM 728 C C . MET A 1 89 ? -19.544 -5.235 18.591 1.00 93.31 89 MET A C 1
ATOM 730 O O . MET A 1 89 ? -20.432 -5.705 19.301 1.00 93.31 89 MET A O 1
ATOM 734 N N . SER A 1 90 ? -18.290 -5.089 19.022 1.00 92.94 90 SER A N 1
ATOM 735 C CA . SER A 1 90 ? -17.819 -5.519 20.345 1.00 92.94 90 SER A CA 1
ATOM 736 C C . SER A 1 90 ? -18.162 -4.542 21.483 1.00 92.94 90 SER A C 1
ATOM 738 O O . SER A 1 90 ? -17.768 -4.783 22.622 1.00 92.94 90 SER A O 1
ATOM 740 N N . LYS A 1 91 ? -18.874 -3.434 21.208 1.00 91.50 91 LYS A N 1
ATOM 741 C CA . LYS A 1 91 ? -19.176 -2.341 22.164 1.00 91.50 91 LYS A CA 1
ATOM 742 C C . LYS A 1 91 ? -17.939 -1.730 22.846 1.00 91.50 91 LYS A C 1
ATOM 744 O O . LYS A 1 91 ? -18.068 -1.071 23.873 1.00 91.50 91 LYS A O 1
ATOM 749 N N . ALA A 1 92 ? -16.756 -1.923 22.269 1.00 90.56 92 ALA A N 1
ATOM 750 C CA . ALA A 1 92 ? -15.472 -1.438 22.780 1.00 90.56 92 ALA A CA 1
ATOM 751 C C . ALA A 1 92 ? -14.905 -0.311 21.902 1.00 90.56 92 ALA A C 1
ATOM 753 O O . ALA A 1 92 ? -13.707 -0.035 21.913 1.00 90.56 92 ALA A O 1
ATOM 754 N N . PHE A 1 93 ? -15.760 0.314 21.093 1.00 91.62 93 PHE A N 1
ATOM 755 C CA . PHE A 1 93 ? -15.353 1.383 20.200 1.00 91.62 93 PHE A CA 1
ATOM 756 C C . PHE A 1 93 ? -15.013 2.642 20.990 1.00 91.62 93 PHE A C 1
ATOM 758 O O . PHE A 1 93 ? -15.869 3.223 21.660 1.00 91.62 93 PHE A O 1
ATOM 765 N N . THR A 1 94 ? -13.776 3.098 20.830 1.00 91.12 94 THR A N 1
ATOM 766 C CA . THR A 1 94 ? -13.379 4.453 21.187 1.00 91.12 94 THR A CA 1
ATOM 767 C C . THR A 1 94 ? -12.688 5.095 19.978 1.00 91.12 94 THR A C 1
ATOM 769 O O . THR A 1 94 ? -11.933 4.420 19.264 1.00 91.12 94 THR A O 1
ATOM 772 N N . PRO A 1 95 ? -12.961 6.377 19.679 1.00 89.56 95 PRO A N 1
ATOM 773 C CA . PRO A 1 95 ? -12.433 7.039 18.484 1.00 89.56 95 PRO A CA 1
ATOM 774 C C . PRO A 1 95 ? -10.899 7.135 18.489 1.00 89.56 95 PRO A C 1
ATOM 776 O O . PRO A 1 95 ? -10.275 7.197 17.428 1.00 89.56 95 PRO A O 1
ATOM 779 N N . GLU A 1 96 ? -10.275 7.084 19.666 1.00 92.25 96 GLU A N 1
ATOM 780 C CA . GLU A 1 96 ? -8.823 7.100 19.832 1.00 92.25 96 GLU A CA 1
ATOM 781 C C . GLU A 1 96 ? -8.167 5.861 19.217 1.00 92.25 96 GLU A C 1
ATOM 783 O O . GLU A 1 96 ? -7.065 5.966 18.682 1.00 92.25 96 GLU A O 1
ATOM 788 N N . ILE A 1 97 ? -8.839 4.702 19.227 1.00 91.00 97 ILE A N 1
ATOM 789 C CA . ILE A 1 97 ? -8.285 3.457 18.676 1.00 91.00 97 ILE A CA 1
ATOM 790 C C . ILE A 1 97 ? -8.142 3.555 17.151 1.00 91.00 97 ILE A C 1
ATOM 792 O O . ILE A 1 97 ? -7.160 3.058 16.599 1.00 91.00 97 ILE A O 1
ATOM 796 N N . LEU A 1 98 ? -9.046 4.251 16.452 1.00 92.06 98 LEU A N 1
ATOM 797 C CA . LEU A 1 98 ? -8.928 4.463 15.000 1.00 92.06 98 LEU A CA 1
ATOM 798 C C . LEU A 1 98 ? -7.717 5.336 14.669 1.00 92.06 98 LEU A C 1
ATOM 800 O O . LEU A 1 98 ? -6.927 5.006 13.786 1.00 92.06 98 LEU A O 1
ATOM 804 N N . GLY A 1 99 ? -7.544 6.433 15.409 1.00 94.00 99 GLY A N 1
ATOM 805 C CA . GLY A 1 99 ? -6.381 7.305 15.252 1.00 94.00 99 GLY A CA 1
ATOM 806 C C . GLY A 1 99 ? -5.074 6.591 15.600 1.00 94.00 99 GLY A C 1
ATOM 807 O O . GLY A 1 99 ? -4.094 6.690 14.859 1.00 94.00 99 GLY A O 1
ATOM 808 N N . ALA A 1 100 ? -5.065 5.823 16.692 1.00 94.50 100 ALA A N 1
ATOM 809 C CA . ALA A 1 100 ? -3.902 5.068 17.142 1.00 94.50 100 ALA A CA 1
ATOM 810 C C . ALA A 1 100 ? -3.507 3.979 16.137 1.00 94.50 100 ALA A C 1
ATOM 812 O O . ALA A 1 100 ? -2.338 3.894 15.765 1.00 94.50 100 ALA A O 1
ATOM 813 N N . THR A 1 101 ? -4.464 3.184 15.651 1.00 93.88 101 THR A N 1
ATOM 814 C CA . THR A 1 101 ? -4.213 2.140 14.642 1.00 93.88 101 THR A CA 1
ATOM 815 C C . THR A 1 101 ? -3.719 2.732 13.324 1.00 93.88 101 THR A C 1
ATOM 817 O O . THR A 1 101 ? -2.732 2.237 12.782 1.00 93.88 1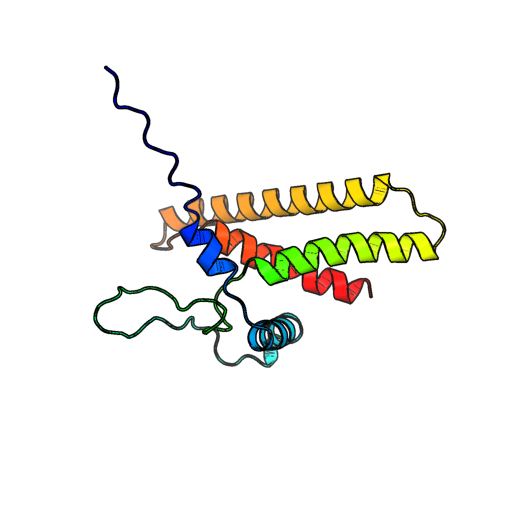01 THR A O 1
ATOM 820 N N . ALA A 1 102 ? -4.318 3.829 12.844 1.00 94.69 102 ALA A N 1
ATOM 821 C CA . ALA A 1 102 ? -3.859 4.528 11.643 1.00 94.69 102 ALA A CA 1
ATOM 822 C C . ALA A 1 102 ? -2.433 5.073 11.799 1.00 94.69 102 ALA A C 1
ATOM 824 O O . ALA A 1 102 ? -1.599 4.900 10.909 1.00 94.69 102 ALA A O 1
ATOM 825 N N . THR A 1 103 ? -2.134 5.685 12.946 1.00 96.19 103 THR A N 1
ATOM 826 C CA . THR A 1 103 ? -0.810 6.252 13.237 1.00 96.19 103 THR A CA 1
ATOM 827 C C . THR A 1 103 ? 0.253 5.161 13.320 1.00 96.19 103 THR A C 1
ATOM 829 O O . THR A 1 103 ? 1.300 5.285 12.689 1.00 96.19 103 THR A O 1
ATOM 832 N N . TRP A 1 104 ? -0.021 4.066 14.035 1.00 95.69 104 TRP A N 1
ATOM 833 C CA . TRP A 1 104 ? 0.888 2.921 14.119 1.00 95.69 104 TRP A CA 1
ATOM 834 C C . TRP A 1 104 ? 1.110 2.262 12.758 1.00 95.69 104 TRP A C 1
ATOM 836 O O . TRP A 1 104 ? 2.252 1.993 12.391 1.00 95.69 104 TRP A O 1
ATOM 846 N N . ALA A 1 105 ? 0.048 2.054 11.978 1.00 94.81 105 ALA A N 1
ATOM 847 C CA . ALA A 1 105 ? 0.150 1.479 10.642 1.00 94.81 105 ALA A CA 1
ATOM 848 C C . ALA A 1 105 ? 0.990 2.357 9.697 1.00 94.81 105 ALA A C 1
ATOM 850 O O . ALA A 1 105 ? 1.849 1.839 8.980 1.00 94.81 105 ALA A O 1
ATOM 851 N N . LEU A 1 106 ? 0.801 3.682 9.732 1.00 95.56 106 LEU A N 1
ATOM 852 C CA . LEU A 1 106 ? 1.621 4.624 8.966 1.00 95.56 106 LEU A CA 1
ATOM 853 C C . LEU A 1 106 ? 3.071 4.664 9.455 1.00 95.56 106 LEU A C 1
ATOM 855 O O . LEU A 1 106 ? 3.982 4.670 8.631 1.00 95.56 106 LEU A O 1
ATOM 859 N N . ALA A 1 107 ? 3.307 4.650 10.767 1.00 96.81 107 ALA A N 1
ATOM 860 C CA . ALA A 1 107 ? 4.654 4.623 11.331 1.00 96.81 107 ALA A CA 1
ATOM 861 C C . ALA A 1 107 ? 5.420 3.363 10.896 1.00 96.81 107 ALA A C 1
ATOM 863 O O . ALA A 1 107 ? 6.564 3.461 10.451 1.00 96.81 107 ALA A O 1
ATOM 864 N N . ILE A 1 108 ? 4.770 2.193 10.943 1.00 96.12 108 ILE A N 1
ATOM 865 C CA . ILE A 1 108 ? 5.338 0.927 10.459 1.00 96.12 108 ILE A CA 1
ATOM 866 C C . ILE A 1 108 ? 5.617 1.000 8.952 1.00 96.12 108 ILE A C 1
ATOM 868 O O . ILE A 1 108 ? 6.679 0.566 8.515 1.00 96.12 108 ILE A O 1
ATOM 872 N N . LEU A 1 109 ? 4.704 1.565 8.153 1.00 95.75 109 LEU A N 1
ATOM 873 C CA . LEU A 1 109 ? 4.898 1.730 6.707 1.00 95.75 109 LEU A CA 1
ATOM 874 C C . LEU A 1 109 ? 6.105 2.627 6.386 1.00 95.75 109 LEU A C 1
ATOM 876 O O . LEU A 1 109 ? 6.928 2.285 5.538 1.00 95.75 109 LEU A O 1
ATOM 880 N N . ILE A 1 110 ? 6.232 3.762 7.078 1.00 95.69 110 ILE A N 1
ATOM 881 C CA . ILE A 1 110 ? 7.361 4.688 6.914 1.00 95.69 110 ILE A CA 1
ATOM 882 C C . ILE A 1 110 ? 8.672 3.992 7.284 1.00 95.69 110 ILE A C 1
ATOM 884 O O . ILE A 1 110 ? 9.646 4.086 6.535 1.00 95.69 110 ILE A O 1
ATOM 888 N N . LEU A 1 111 ? 8.690 3.272 8.410 1.00 96.62 111 LEU A N 1
ATOM 889 C CA . LEU A 1 111 ? 9.856 2.515 8.853 1.00 96.62 111 LEU A CA 1
ATOM 890 C C . LEU A 1 111 ? 10.248 1.438 7.832 1.00 96.62 111 LEU A C 1
ATOM 892 O O . LEU A 1 111 ? 11.423 1.311 7.504 1.00 96.62 111 LEU A O 1
ATOM 896 N N . GLU A 1 112 ? 9.283 0.695 7.293 1.00 95.81 112 GLU A N 1
ATOM 897 C CA . GLU A 1 112 ? 9.528 -0.348 6.293 1.00 95.81 112 GLU A CA 1
ATOM 898 C C . GLU A 1 112 ? 10.129 0.226 5.005 1.00 95.81 112 GLU A C 1
ATOM 900 O O . GLU A 1 112 ? 11.160 -0.253 4.533 1.00 95.81 112 GLU A O 1
ATOM 905 N N . VAL A 1 113 ? 9.546 1.300 4.466 1.00 94.56 113 VAL A N 1
ATOM 906 C CA . VAL A 1 113 ? 10.073 1.968 3.265 1.00 94.56 113 VAL A CA 1
ATOM 907 C C . VAL A 1 113 ? 11.467 2.538 3.522 1.00 94.56 113 VAL A C 1
ATOM 909 O O . VAL A 1 113 ? 12.333 2.454 2.648 1.00 94.56 113 VAL A O 1
ATOM 912 N N . PHE A 1 114 ? 11.718 3.075 4.719 1.00 94.38 114 PHE A N 1
ATOM 913 C CA . PHE A 1 114 ? 13.042 3.547 5.117 1.00 94.38 114 PHE A CA 1
ATOM 914 C C . PHE A 1 114 ? 14.066 2.404 5.155 1.00 94.38 114 PHE A C 1
ATOM 916 O O . PHE A 1 114 ? 15.124 2.514 4.534 1.00 94.38 114 PHE A O 1
ATOM 923 N N . LEU A 1 115 ? 13.739 1.286 5.810 1.00 94.62 115 LEU A N 1
ATOM 924 C CA . LEU A 1 115 ? 14.610 0.111 5.883 1.00 94.62 115 LEU A CA 1
ATOM 925 C C . LEU A 1 115 ? 14.883 -0.485 4.498 1.00 94.62 115 LEU A C 1
ATOM 927 O O . LEU A 1 115 ? 16.033 -0.787 4.188 1.00 94.62 115 LEU A O 1
ATOM 931 N N . LEU A 1 116 ? 13.868 -0.582 3.633 1.00 93.06 116 LEU A N 1
ATOM 932 C CA . LEU A 1 116 ? 14.042 -1.018 2.245 1.00 93.06 116 LEU A CA 1
ATOM 933 C C . LEU A 1 116 ? 14.963 -0.067 1.477 1.00 93.06 116 LEU A C 1
ATOM 935 O O . LEU A 1 116 ? 15.849 -0.514 0.748 1.00 93.06 116 LEU A O 1
ATOM 939 N N . ARG A 1 117 ? 14.799 1.249 1.655 1.00 90.12 117 ARG A N 1
ATOM 940 C CA . ARG A 1 117 ? 15.637 2.251 0.986 1.00 90.12 117 ARG A CA 1
ATOM 941 C C . ARG A 1 117 ? 17.099 2.134 1.401 1.00 90.12 117 ARG A C 1
ATOM 943 O O . ARG A 1 117 ? 17.972 2.182 0.536 1.00 90.12 117 ARG A O 1
ATOM 950 N N . VAL A 1 118 ? 17.356 1.959 2.695 1.00 91.00 118 VAL A N 1
ATOM 951 C CA . VAL A 1 118 ? 18.703 1.724 3.228 1.00 91.00 118 VAL A CA 1
ATOM 952 C C . VAL A 1 118 ? 19.253 0.388 2.727 1.00 91.00 118 VAL A C 1
ATOM 954 O O . VAL A 1 118 ? 20.389 0.344 2.266 1.00 91.00 118 VAL A O 1
ATOM 957 N N . GLY A 1 119 ? 18.446 -0.676 2.721 1.00 90.31 119 GLY A N 1
ATOM 958 C CA . GLY A 1 119 ? 18.838 -1.991 2.206 1.00 90.31 119 GLY A CA 1
ATOM 959 C C . GLY A 1 119 ? 19.304 -1.936 0.750 1.00 90.31 119 GLY A C 1
ATOM 960 O O . GLY A 1 119 ? 20.399 -2.399 0.433 1.00 90.31 119 GLY A O 1
ATOM 961 N N . PHE A 1 120 ? 18.537 -1.283 -0.128 1.00 89.69 120 PHE A N 1
ATOM 962 C CA . PHE A 1 120 ? 18.956 -1.069 -1.516 1.00 89.69 120 PHE A CA 1
ATOM 963 C C . PHE A 1 120 ? 20.191 -0.172 -1.638 1.00 89.69 120 PHE A C 1
ATOM 965 O O . PHE A 1 120 ? 20.994 -0.391 -2.538 1.00 89.69 120 PHE A O 1
ATOM 972 N N . ALA A 1 121 ? 20.379 0.809 -0.751 1.00 86.44 121 ALA A N 1
ATOM 973 C CA . ALA A 1 121 ? 21.577 1.650 -0.759 1.00 86.44 121 ALA A CA 1
ATOM 974 C C . ALA A 1 121 ? 22.845 0.866 -0.368 1.00 86.44 121 ALA A C 1
ATOM 976 O O . ALA A 1 121 ? 23.891 1.056 -0.984 1.00 86.44 121 ALA A O 1
ATOM 977 N N . VAL A 1 122 ? 22.748 -0.041 0.611 1.00 88.50 122 VAL A N 1
ATOM 978 C CA . VAL A 1 122 ? 23.863 -0.900 1.050 1.00 88.50 122 VAL A CA 1
ATOM 979 C C . VAL A 1 122 ? 24.196 -1.975 0.010 1.00 88.50 12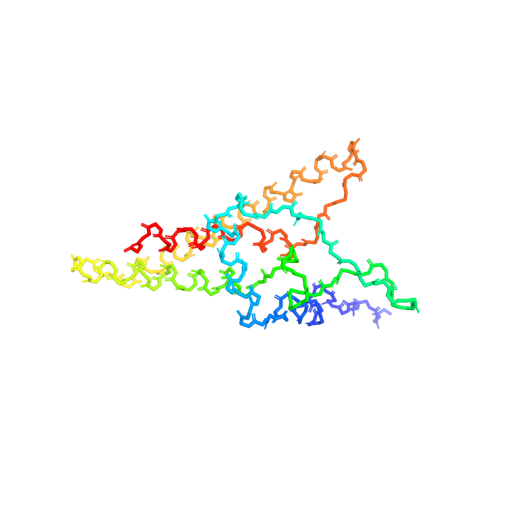2 VAL A C 1
ATOM 981 O O . VAL A 1 122 ? 25.364 -2.296 -0.192 1.00 88.50 122 VAL A O 1
ATOM 984 N N . VAL A 1 123 ? 23.193 -2.535 -0.673 1.00 86.81 123 VAL A N 1
ATO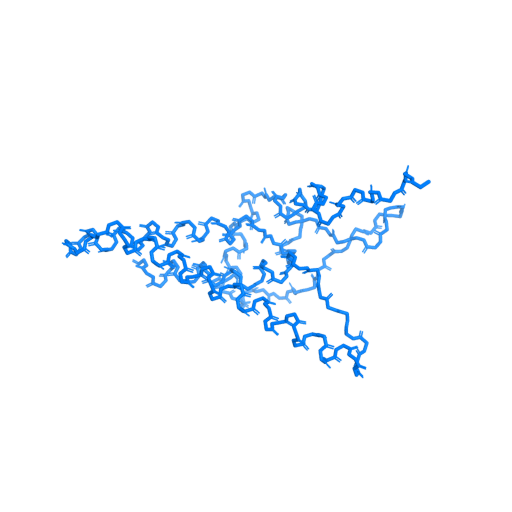M 985 C CA . VAL A 1 123 ? 23.412 -3.533 -1.738 1.00 86.81 123 VAL A CA 1
ATOM 986 C C . VAL A 1 123 ? 23.895 -2.873 -3.034 1.00 86.81 123 VAL A C 1
ATOM 988 O O . VAL A 1 123 ? 24.790 -3.394 -3.699 1.00 86.81 123 VAL A O 1
ATOM 991 N N . GLY A 1 124 ? 23.336 -1.712 -3.379 1.00 74.62 124 GLY A N 1
ATOM 992 C CA . GLY A 1 124 ? 23.642 -0.978 -4.608 1.00 74.62 124 GLY A CA 1
ATOM 993 C C . GLY A 1 124 ? 25.064 -0.415 -4.679 1.00 74.62 124 GLY A C 1
ATOM 994 O O . GLY A 1 124 ? 25.516 -0.055 -5.761 1.00 74.62 124 GLY A O 1
ATOM 995 N N . SER A 1 125 ? 25.797 -0.361 -3.563 1.00 66.25 125 SER A N 1
ATOM 996 C CA . SER A 1 125 ? 27.226 -0.021 -3.574 1.00 66.25 125 SER A CA 1
ATOM 997 C C . SER A 1 125 ? 28.118 -1.173 -4.056 1.00 66.25 125 SER A C 1
ATOM 999 O O . SER A 1 125 ? 29.226 -0.917 -4.520 1.00 66.25 125 SER A O 1
ATOM 1001 N N . ASN A 1 126 ? 27.639 -2.422 -3.988 1.00 63.97 126 ASN A N 1
ATOM 1002 C CA . ASN A 1 126 ? 28.412 -3.629 -4.308 1.00 63.97 126 ASN A CA 1
ATOM 1003 C C . ASN A 1 126 ? 27.937 -4.339 -5.588 1.00 63.97 126 ASN A C 1
ATOM 1005 O O . ASN A 1 126 ? 28.704 -5.065 -6.216 1.00 63.97 126 ASN A O 1
ATOM 1009 N N . ALA A 1 127 ? 26.681 -4.138 -5.985 1.00 61.09 127 ALA A N 1
ATOM 1010 C CA . ALA A 1 127 ? 26.085 -4.703 -7.190 1.00 61.09 127 ALA A CA 1
ATOM 1011 C C . ALA A 1 127 ? 25.423 -3.586 -8.007 1.00 61.09 127 ALA A C 1
ATOM 1013 O O . ALA A 1 127 ? 24.918 -2.628 -7.430 1.00 61.09 127 ALA A O 1
ATOM 1014 N N . SER A 1 128 ? 25.355 -3.714 -9.337 1.00 68.44 128 SER A N 1
ATOM 1015 C CA . SER A 1 128 ? 24.672 -2.773 -10.253 1.00 68.44 128 SER A CA 1
ATOM 1016 C C . SER A 1 128 ? 23.137 -2.736 -10.088 1.00 68.44 128 SER A C 1
ATOM 1018 O O . SER A 1 128 ? 22.392 -2.581 -11.055 1.00 68.44 128 SER A O 1
ATOM 1020 N N . VAL A 1 129 ? 22.644 -2.919 -8.864 1.00 72.62 129 VAL A N 1
ATOM 1021 C CA . VAL A 1 129 ? 21.239 -2.902 -8.478 1.00 72.62 129 VAL A CA 1
ATOM 1022 C C . VAL A 1 129 ? 20.834 -1.455 -8.233 1.00 72.62 129 VAL A C 1
ATOM 1024 O O . VAL A 1 129 ? 21.238 -0.826 -7.257 1.00 72.62 129 VAL A O 1
ATOM 1027 N N . VAL A 1 130 ? 20.015 -0.922 -9.133 1.00 76.38 130 VAL A N 1
ATOM 1028 C CA . VAL A 1 130 ? 19.453 0.422 -8.999 1.00 76.38 130 VAL A CA 1
ATOM 1029 C C . VAL A 1 130 ? 18.236 0.365 -8.079 1.00 76.38 130 VAL A C 1
ATOM 1031 O O . VAL A 1 130 ? 17.314 -0.418 -8.306 1.00 76.38 130 VAL A O 1
ATOM 1034 N N . ALA A 1 131 ? 18.221 1.209 -7.044 1.00 77.88 131 ALA A N 1
ATOM 1035 C CA . ALA A 1 131 ? 17.087 1.311 -6.134 1.00 77.88 131 ALA A CA 1
ATOM 1036 C C . ALA A 1 131 ? 15.821 1.771 -6.890 1.00 77.88 131 ALA A C 1
ATOM 1038 O O . ALA A 1 131 ? 15.885 2.776 -7.609 1.00 77.88 131 ALA A O 1
ATOM 1039 N N . PRO A 1 132 ? 14.662 1.111 -6.696 1.00 84.00 132 PRO A N 1
ATOM 1040 C CA . PRO A 1 132 ? 13.417 1.537 -7.321 1.00 84.00 132 PRO A CA 1
ATOM 1041 C C . PRO A 1 132 ? 13.024 2.967 -6.909 1.00 84.00 132 PRO A C 1
ATOM 1043 O O . PRO A 1 132 ? 13.459 3.466 -5.858 1.00 84.00 132 PRO A O 1
ATOM 1046 N N . PRO A 1 133 ? 12.180 3.650 -7.701 1.00 87.06 133 PRO A N 1
ATOM 1047 C CA . PRO A 1 133 ? 11.552 4.898 -7.290 1.00 87.06 133 PRO A CA 1
ATOM 1048 C C . PRO A 1 133 ? 10.862 4.759 -5.928 1.00 87.06 133 PRO A C 1
ATOM 1050 O O . PRO A 1 133 ? 10.317 3.712 -5.589 1.00 87.06 133 PRO A O 1
ATOM 1053 N N . LEU A 1 134 ? 10.851 5.835 -5.142 1.00 88.25 134 LEU A N 1
ATOM 1054 C CA . LEU A 1 134 ? 10.266 5.809 -3.799 1.00 88.25 134 LEU A CA 1
ATOM 1055 C C . LEU A 1 134 ? 8.765 5.464 -3.814 1.00 88.25 134 LEU A C 1
ATOM 1057 O O . LEU A 1 134 ? 8.296 4.760 -2.927 1.00 88.25 134 LEU A O 1
ATOM 1061 N N . LEU A 1 135 ? 8.031 5.906 -4.841 1.00 89.50 135 LEU A N 1
ATOM 1062 C CA . LEU A 1 135 ? 6.609 5.591 -4.996 1.00 89.50 135 LEU A CA 1
ATOM 1063 C C . LEU A 1 135 ? 6.372 4.100 -5.296 1.00 89.50 135 LEU A C 1
ATOM 1065 O O . LEU A 1 135 ? 5.423 3.541 -4.755 1.00 89.50 135 LEU A O 1
ATOM 1069 N N . ASP A 1 136 ? 7.253 3.445 -6.065 1.00 90.44 136 ASP A N 1
ATOM 1070 C CA . ASP A 1 136 ? 7.201 1.990 -6.282 1.00 90.44 136 ASP A CA 1
ATOM 1071 C C . ASP A 1 136 ? 7.374 1.251 -4.946 1.00 90.44 136 ASP A C 1
ATOM 1073 O O . ASP A 1 136 ? 6.613 0.336 -4.639 1.00 90.44 136 ASP A O 1
ATOM 1077 N N . LEU A 1 137 ? 8.339 1.675 -4.119 1.00 92.25 137 LEU A N 1
ATOM 1078 C CA . LEU A 1 137 ? 8.577 1.085 -2.795 1.00 92.25 137 LEU A CA 1
ATOM 1079 C C . LEU A 1 137 ? 7.347 1.195 -1.888 1.00 92.25 137 LEU A C 1
ATOM 1081 O O . LEU A 1 137 ? 6.959 0.209 -1.266 1.00 92.25 137 LEU A O 1
ATOM 1085 N N . ILE A 1 138 ? 6.729 2.381 -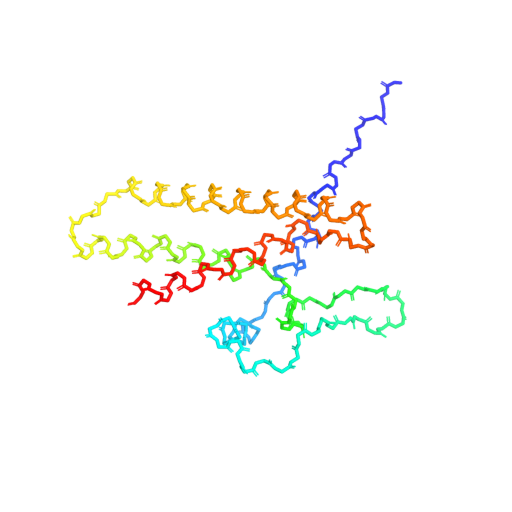1.838 1.00 94.06 138 ILE A N 1
ATOM 1086 C CA . ILE A 1 138 ? 5.507 2.608 -1.056 1.00 94.06 138 ILE A CA 1
ATOM 1087 C C . ILE A 1 138 ? 4.383 1.708 -1.567 1.00 94.06 138 ILE A C 1
ATOM 1089 O O . ILE A 1 138 ? 3.746 1.039 -0.756 1.00 94.06 138 ILE A O 1
ATOM 1093 N N . ALA A 1 139 ? 4.152 1.658 -2.882 1.00 93.06 139 ALA A N 1
ATOM 1094 C CA . ALA A 1 139 ? 3.106 0.830 -3.479 1.00 93.06 139 ALA A CA 1
ATOM 1095 C C . ALA A 1 139 ? 3.269 -0.647 -3.090 1.00 93.06 139 ALA A C 1
ATOM 1097 O O . ALA A 1 139 ? 2.344 -1.246 -2.544 1.00 93.06 139 ALA A O 1
ATOM 1098 N N . TYR A 1 140 ? 4.466 -1.215 -3.271 1.00 92.44 140 TYR A N 1
ATOM 1099 C CA . TYR A 1 140 ? 4.712 -2.623 -2.949 1.00 92.44 140 TYR A CA 1
ATOM 1100 C C . TYR A 1 140 ? 4.576 -2.942 -1.457 1.00 92.44 140 TYR A C 1
ATOM 1102 O O . TYR A 1 140 ? 3.956 -3.942 -1.104 1.00 92.44 140 TYR A O 1
ATOM 1110 N N . SER A 1 141 ? 5.105 -2.086 -0.582 1.00 94.25 141 SER A N 1
ATOM 1111 C CA . SER A 1 141 ? 5.037 -2.270 0.876 1.00 94.25 141 SER A CA 1
ATOM 1112 C C . SER A 1 141 ? 3.606 -2.137 1.426 1.00 94.25 141 SER A C 1
ATOM 1114 O O . SER A 1 141 ? 3.256 -2.762 2.428 1.00 94.25 141 SER A O 1
ATOM 1116 N N . SER A 1 142 ? 2.738 -1.377 0.754 1.00 95.19 142 SER A N 1
ATOM 1117 C CA . SER A 1 142 ? 1.379 -1.095 1.231 1.00 95.19 142 SER A CA 1
ATOM 1118 C C . SER A 1 142 ? 0.300 -2.059 0.716 1.00 95.19 142 SER A C 1
ATOM 1120 O O . SER A 1 142 ? -0.783 -2.103 1.300 1.00 95.19 142 SER A O 1
ATOM 1122 N N . TYR A 1 143 ? 0.568 -2.921 -0.275 1.00 94.81 143 TYR A N 1
ATOM 1123 C CA . TYR A 1 143 ? -0.407 -3.950 -0.689 1.00 94.81 143 TYR A CA 1
ATOM 1124 C C . TYR A 1 143 ? -0.789 -4.928 0.434 1.00 94.81 143 TYR A C 1
ATOM 1126 O O . TYR A 1 143 ? -1.857 -5.537 0.373 1.00 94.81 143 TYR A O 1
ATOM 1134 N N . LYS A 1 144 ? 0.018 -5.031 1.499 1.00 94.69 144 LYS A N 1
ATOM 1135 C CA . LYS A 1 144 ? -0.302 -5.827 2.695 1.00 94.69 144 LYS A CA 1
ATOM 1136 C C . LYS A 1 144 ? -1.630 -5.437 3.349 1.00 94.69 144 LYS A C 1
ATOM 1138 O O . LYS A 1 144 ? -2.288 -6.297 3.924 1.00 94.69 144 LYS A O 1
ATOM 1143 N N . PHE A 1 145 ? -2.058 -4.176 3.223 1.00 95.38 145 PHE A N 1
ATOM 1144 C CA . PHE A 1 145 ? -3.339 -3.734 3.777 1.00 95.38 145 PHE A CA 1
ATOM 1145 C C . PHE A 1 145 ? -4.528 -4.463 3.144 1.00 95.38 145 PHE A C 1
ATOM 1147 O O . PHE A 1 145 ? -5.520 -4.677 3.825 1.00 95.38 145 PHE A O 1
ATOM 1154 N N . VAL A 1 146 ? -4.422 -4.914 1.887 1.00 95.81 146 VAL A N 1
ATOM 1155 C CA . VAL A 1 146 ? -5.468 -5.733 1.249 1.00 95.81 146 VAL A CA 1
ATOM 1156 C C . VAL A 1 146 ? -5.652 -7.047 2.006 1.00 95.81 146 VAL A C 1
ATOM 1158 O O . VAL A 1 146 ? -6.779 -7.444 2.283 1.00 95.81 146 VAL A O 1
ATOM 1161 N N . ILE A 1 147 ? -4.548 -7.695 2.380 1.00 94.94 147 ILE A N 1
ATOM 1162 C CA . ILE A 1 147 ? -4.577 -8.951 3.133 1.00 94.94 147 ILE A CA 1
ATOM 1163 C C . ILE A 1 147 ? -5.109 -8.717 4.548 1.00 94.94 147 ILE A C 1
ATOM 1165 O O . ILE A 1 147 ? -5.953 -9.477 5.000 1.00 94.94 147 ILE A O 1
ATOM 1169 N N . LEU A 1 14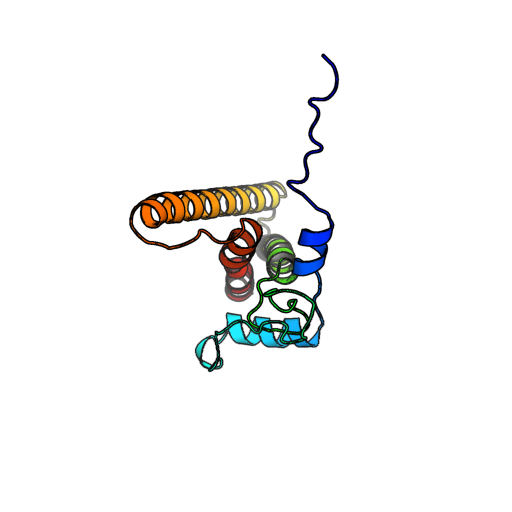8 ? -4.691 -7.635 5.214 1.00 94.44 148 LEU A N 1
ATOM 1170 C CA . LEU A 1 148 ? -5.193 -7.285 6.550 1.00 94.44 148 LEU A CA 1
ATOM 1171 C C . LEU A 1 148 ? -6.702 -7.011 6.568 1.00 94.44 148 LEU A C 1
ATOM 1173 O O . LEU A 1 148 ? -7.370 -7.357 7.533 1.00 94.44 148 LEU A O 1
ATOM 1177 N N . VAL A 1 149 ? -7.247 -6.395 5.514 1.00 94.88 149 VAL A N 1
ATOM 1178 C CA . VAL A 1 149 ? -8.702 -6.211 5.382 1.00 94.88 149 VAL A CA 1
ATOM 1179 C C . VAL A 1 149 ? -9.413 -7.557 5.289 1.00 94.88 149 VAL A C 1
ATOM 1181 O O . VAL A 1 149 ? -10.447 -7.725 5.921 1.00 94.88 149 VAL A O 1
ATOM 1184 N N . VAL A 1 150 ? -8.874 -8.496 4.509 1.00 94.12 150 VAL A N 1
ATOM 1185 C CA . VAL A 1 150 ? -9.475 -9.826 4.330 1.00 94.12 150 VAL A CA 1
ATOM 1186 C C . VAL A 1 150 ? -9.348 -10.689 5.583 1.00 94.12 150 VAL A C 1
ATOM 1188 O O . VAL A 1 150 ? -10.265 -11.438 5.874 1.00 94.12 150 VAL A O 1
ATOM 1191 N N . ASP A 1 151 ? -8.254 -10.568 6.332 1.00 93.19 151 ASP A N 1
ATOM 1192 C CA . ASP A 1 151 ? -8.055 -11.263 7.612 1.00 93.19 151 ASP A CA 1
ATOM 1193 C C . ASP A 1 151 ? -9.023 -10.777 8.703 1.00 93.19 151 ASP A C 1
ATOM 1195 O O . ASP A 1 151 ? -9.450 -11.542 9.562 1.00 93.19 151 ASP A O 1
ATOM 1199 N N . LEU A 1 152 ? -9.387 -9.493 8.656 1.00 90.50 152 LEU A N 1
ATOM 1200 C CA . LEU A 1 152 ? -10.294 -8.872 9.618 1.00 90.50 152 LEU A CA 1
ATOM 1201 C C . LEU A 1 152 ? -11.784 -9.082 9.291 1.00 90.50 152 LEU A C 1
ATOM 1203 O O . LEU A 1 152 ? -12.626 -8.874 10.167 1.00 90.50 152 LEU A O 1
ATOM 1207 N N . ALA A 1 153 ? -12.105 -9.406 8.036 1.00 81.06 153 ALA A N 1
ATOM 1208 C CA . ALA A 1 153 ? -13.468 -9.599 7.538 1.00 81.06 153 ALA A CA 1
ATOM 1209 C C . ALA A 1 153 ? -14.011 -10.993 7.880 1.00 81.06 153 ALA A C 1
ATOM 1211 O O . ALA A 1 153 ? -15.179 -11.053 8.329 1.00 81.06 153 ALA A O 1
#

Secondary structure (DSSP, 8-state):
--------GGG-HHHHHHHT---HHHHHHHHHHHH-GGG----PPPB---TTS-SPBPPTTT-TTS--SHHHHHHHHHHHHHHHHHHHHTT---HHHHHHHHHHHHHHHHHHHHHHHHHHHHHHTTSS-PPPPHHHHHHHHHTHHHHHHHHH-

pLDDT: mean 84.69, std 14.75, range [40.97, 96.81]

InterPro domains:
  IPR005578 Yif1 family [PF03878] (9-151)
  IPR005578 Yif1 family [PTHR14083] (9-150)